Protein AF-A0A3S4HRY3-F1 (afdb_monomer_lite)

Sequence (152 aa):
MGAGADRLVGGVLKTRLPGPDIALNQLAARDKQVEMAFYLPIAQLLTAERLDALIRQYDPLSADTPPLDFRQVRGMLKGFIDLVFRHEGRYYLLDYKSNWLGEDREAYTRRRWSRRCVPTATIYSISCIAWRCTAICATGWPIMTMTATSAA

Radius of gyration: 17.9 Å; chains: 1; bounding box: 44×39×49 Å

Structure (mmCIF, N/CA/C/O backbone):
data_AF-A0A3S4HRY3-F1
#
_entry.id   AF-A0A3S4HRY3-F1
#
loop_
_atom_site.group_PDB
_atom_site.id
_atom_site.type_symbol
_atom_site.label_atom_id
_atom_site.label_alt_id
_atom_site.label_comp_id
_atom_site.label_asym_id
_atom_site.label_entity_id
_atom_site.label_seq_id
_atom_site.pdbx_PDB_ins_code
_atom_site.Cartn_x
_atom_site.Cartn_y
_atom_site.Cartn_z
_atom_site.occupancy
_atom_site.B_iso_or_equiv
_atom_site.auth_seq_id
_atom_site.auth_comp_id
_atom_site.auth_asym_id
_atom_site.auth_atom_id
_atom_site.pdbx_PDB_model_num
ATOM 1 N N . MET A 1 1 ? 8.259 9.144 -29.572 1.00 44.00 1 MET A N 1
ATOM 2 C CA . MET A 1 1 ? 8.769 9.182 -28.180 1.00 44.00 1 MET A CA 1
ATOM 3 C C . MET A 1 1 ? 8.135 8.139 -27.230 1.00 44.00 1 MET A C 1
ATOM 5 O O . MET A 1 1 ? 8.535 8.111 -26.079 1.00 44.00 1 MET A O 1
ATOM 9 N N . GLY A 1 2 ? 7.234 7.234 -27.662 1.00 51.53 2 GLY A N 1
ATOM 10 C CA . GLY A 1 2 ? 6.506 6.315 -26.749 1.00 51.53 2 GLY A CA 1
ATOM 11 C C . GLY A 1 2 ? 7.129 4.935 -26.451 1.00 51.53 2 GLY A C 1
ATOM 12 O O . GLY A 1 2 ? 6.796 4.321 -25.446 1.00 51.53 2 GLY A O 1
ATOM 13 N N . ALA A 1 3 ? 8.082 4.448 -27.256 1.00 57.59 3 ALA A N 1
ATOM 14 C CA . ALA A 1 3 ? 8.536 3.048 -27.185 1.00 57.59 3 ALA A CA 1
ATOM 15 C C . ALA A 1 3 ? 9.266 2.651 -25.880 1.00 57.59 3 ALA A C 1
ATOM 17 O O . ALA A 1 3 ? 9.327 1.472 -25.534 1.00 57.59 3 ALA A O 1
ATOM 18 N N . GLY A 1 4 ? 9.841 3.620 -25.157 1.00 61.53 4 GLY A N 1
ATOM 19 C CA . GLY A 1 4 ? 10.560 3.367 -23.904 1.00 61.53 4 GLY A CA 1
ATOM 20 C C . GLY A 1 4 ? 9.629 3.130 -22.713 1.00 61.53 4 GLY A C 1
ATOM 21 O O . GLY A 1 4 ? 9.832 2.181 -21.957 1.00 61.53 4 GLY A O 1
ATOM 22 N N . ALA A 1 5 ? 8.586 3.953 -22.571 1.00 61.16 5 ALA A N 1
ATOM 23 C CA . ALA A 1 5 ? 7.628 3.854 -21.471 1.00 61.16 5 ALA A CA 1
ATOM 24 C C . ALA A 1 5 ? 6.767 2.588 -21.587 1.00 61.16 5 ALA A C 1
ATOM 26 O O . ALA A 1 5 ? 6.635 1.848 -20.613 1.00 61.16 5 ALA A O 1
ATOM 27 N N . ASP A 1 6 ? 6.293 2.268 -22.794 1.00 69.69 6 ASP A N 1
ATOM 28 C CA . ASP A 1 6 ? 5.491 1.063 -23.045 1.00 69.69 6 ASP A CA 1
ATOM 29 C C . ASP A 1 6 ? 6.271 -0.220 -22.732 1.00 69.69 6 ASP A C 1
ATOM 31 O O . ASP A 1 6 ? 5.728 -1.189 -22.193 1.00 69.69 6 ASP A O 1
ATOM 35 N N . ARG A 1 7 ? 7.583 -0.217 -22.998 1.00 74.31 7 ARG A N 1
ATOM 36 C CA . ARG A 1 7 ? 8.472 -1.334 -22.662 1.00 74.31 7 ARG A CA 1
ATOM 37 C C . ARG A 1 7 ? 8.670 -1.482 -21.152 1.00 74.31 7 ARG A C 1
ATOM 39 O O . ARG A 1 7 ? 8.718 -2.613 -20.666 1.00 74.31 7 ARG A O 1
ATOM 46 N N . LEU A 1 8 ? 8.773 -0.377 -20.412 1.00 78.38 8 LEU A N 1
ATOM 47 C CA . LEU A 1 8 ? 8.897 -0.399 -18.951 1.00 78.38 8 LEU A CA 1
ATOM 48 C C . LEU A 1 8 ? 7.606 -0.888 -18.291 1.00 78.38 8 LEU A C 1
ATOM 50 O O . LEU A 1 8 ? 7.647 -1.822 -17.490 1.00 78.38 8 LEU A O 1
ATOM 54 N N . VAL A 1 9 ? 6.461 -0.329 -18.687 1.00 81.38 9 VAL A N 1
ATOM 55 C CA . VAL A 1 9 ? 5.144 -0.743 -18.182 1.00 81.38 9 VAL A CA 1
ATOM 56 C C . VAL A 1 9 ? 4.885 -2.212 -18.517 1.00 81.38 9 VAL A C 1
ATOM 58 O O . VAL A 1 9 ? 4.513 -2.994 -17.642 1.00 81.38 9 VAL A O 1
ATOM 61 N N . GLY A 1 10 ? 5.171 -2.629 -19.752 1.00 84.25 10 GLY A N 1
ATOM 62 C CA . GLY A 1 10 ? 5.056 -4.027 -20.160 1.00 84.25 10 GLY A CA 1
ATOM 63 C C . GLY A 1 10 ? 5.954 -4.971 -19.355 1.00 84.25 10 GLY A C 1
ATOM 64 O O . GLY A 1 10 ? 5.550 -6.099 -19.074 1.00 84.25 10 GLY A O 1
ATOM 65 N N . GLY A 1 11 ? 7.146 -4.520 -18.957 1.00 86.69 11 GLY A N 1
ATOM 66 C CA . GLY A 1 11 ? 8.044 -5.270 -18.077 1.00 86.69 11 GLY A CA 1
ATOM 67 C C . GLY A 1 11 ? 7.474 -5.442 -16.669 1.00 86.69 11 GLY A C 1
ATOM 68 O O . GLY A 1 11 ? 7.431 -6.562 -16.157 1.00 86.69 11 GLY A O 1
ATOM 69 N N . VAL A 1 12 ? 6.965 -4.363 -16.068 1.00 86.31 12 VAL A N 1
ATOM 70 C CA . VAL A 1 12 ? 6.344 -4.400 -14.731 1.00 86.31 12 VAL A CA 1
ATOM 71 C C . VAL A 1 12 ? 5.136 -5.335 -14.722 1.00 86.31 12 VAL A C 1
ATOM 73 O O . VAL A 1 12 ? 5.046 -6.213 -13.868 1.00 86.31 12 VAL A O 1
ATOM 76 N N . LEU A 1 13 ? 4.252 -5.223 -15.716 1.00 90.56 13 LEU A N 1
ATOM 77 C CA . LEU A 1 13 ? 3.033 -6.033 -15.790 1.00 90.56 13 LEU A CA 1
ATOM 78 C C . LEU A 1 13 ? 3.293 -7.538 -15.949 1.00 90.56 13 LEU A C 1
ATOM 80 O O . LEU A 1 13 ? 2.426 -8.335 -15.597 1.00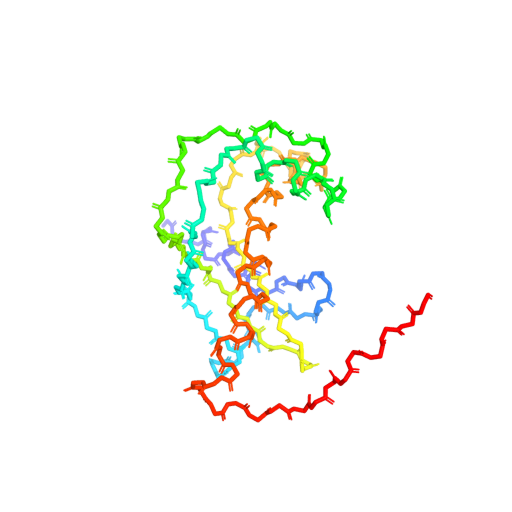 90.56 13 LEU A O 1
ATOM 84 N N . LYS A 1 14 ? 4.460 -7.920 -16.482 1.00 92.31 14 LYS A N 1
ATOM 85 C CA . LYS A 1 14 ? 4.886 -9.316 -16.689 1.00 92.31 14 LYS A CA 1
ATOM 86 C C . LYS A 1 14 ? 5.769 -9.859 -15.564 1.00 92.31 14 LYS A C 1
ATOM 88 O O . LYS A 1 14 ? 6.046 -11.057 -15.543 1.00 92.31 14 LYS A O 1
ATOM 93 N N . THR A 1 15 ? 6.245 -9.004 -14.661 1.00 91.69 15 THR A N 1
ATOM 94 C CA . THR A 1 15 ? 7.101 -9.428 -13.551 1.00 91.69 15 THR A CA 1
ATOM 95 C C . THR A 1 15 ? 6.268 -10.198 -12.533 1.00 91.69 15 THR A C 1
ATOM 97 O O . THR A 1 15 ? 5.206 -9.732 -12.121 1.00 91.69 15 THR A O 1
ATOM 100 N N . ARG A 1 16 ? 6.742 -11.381 -12.124 1.00 92.31 16 ARG A N 1
ATOM 101 C CA . ARG A 1 16 ? 6.087 -12.156 -11.067 1.00 92.31 16 ARG A CA 1
ATOM 102 C C . ARG A 1 16 ? 6.292 -11.487 -9.717 1.00 92.31 16 ARG A C 1
ATOM 104 O O . ARG A 1 16 ? 7.415 -11.142 -9.348 1.00 92.31 16 ARG A O 1
ATOM 111 N N . LEU A 1 17 ? 5.199 -11.317 -8.985 1.00 89.38 17 LEU A N 1
ATOM 112 C CA . LEU A 1 17 ? 5.229 -10.760 -7.643 1.00 89.38 17 LEU A CA 1
ATOM 113 C C . LEU A 1 17 ? 5.762 -11.806 -6.646 1.00 89.38 17 LEU A C 1
ATOM 115 O O . LEU A 1 17 ? 5.269 -12.937 -6.629 1.00 89.38 17 LEU A O 1
ATOM 119 N N . PRO A 1 18 ? 6.726 -11.448 -5.779 1.00 84.06 18 PRO A N 1
ATOM 120 C CA . PRO A 1 18 ? 7.241 -12.360 -4.764 1.00 84.06 18 PRO A CA 1
ATOM 121 C C . PRO A 1 18 ? 6.161 -12.661 -3.718 1.00 84.06 18 PRO A C 1
ATOM 123 O O . PRO A 1 18 ? 5.584 -11.742 -3.139 1.00 84.06 18 PRO A O 1
ATOM 126 N N . GLY A 1 19 ? 5.895 -13.943 -3.463 1.00 86.12 19 GLY A N 1
ATOM 127 C CA . GLY A 1 19 ? 4.820 -14.393 -2.574 1.00 86.12 19 GLY A CA 1
ATOM 128 C C . GLY A 1 19 ? 3.685 -15.069 -3.346 1.00 86.12 19 GLY A C 1
ATOM 129 O O . GLY A 1 19 ? 3.629 -16.293 -3.321 1.00 86.12 19 GLY A O 1
ATOM 130 N N . PRO A 1 20 ? 2.794 -14.321 -4.026 1.00 86.31 20 PRO A N 1
ATOM 131 C CA . PRO A 1 20 ? 1.710 -14.913 -4.810 1.00 86.31 20 PRO A CA 1
ATOM 132 C C . PRO A 1 20 ? 2.171 -15.566 -6.119 1.00 86.31 20 PRO A C 1
ATOM 134 O O . PRO A 1 20 ? 1.369 -16.232 -6.748 1.00 86.31 20 PRO A O 1
ATOM 137 N N . ASP A 1 21 ? 3.411 -15.334 -6.564 1.00 91.94 21 ASP A N 1
ATOM 138 C CA . ASP A 1 21 ? 3.986 -15.911 -7.790 1.00 91.94 21 ASP A CA 1
ATOM 139 C C . ASP A 1 21 ? 3.134 -15.705 -9.065 1.00 91.94 21 ASP A C 1
ATOM 141 O O . ASP A 1 21 ? 3.153 -16.496 -10.004 1.00 91.94 21 ASP A O 1
ATOM 145 N N . ILE A 1 22 ? 2.410 -14.584 -9.129 1.00 93.75 22 ILE A N 1
ATOM 146 C CA . ILE A 1 22 ? 1.571 -14.172 -10.262 1.00 93.75 22 ILE A CA 1
ATOM 147 C C . ILE A 1 22 ? 2.040 -12.827 -10.824 1.00 93.75 22 ILE A C 1
ATOM 149 O O . ILE A 1 22 ? 2.572 -11.985 -10.094 1.00 93.75 22 ILE A O 1
ATOM 153 N N . ALA A 1 23 ? 1.845 -12.615 -12.125 1.00 94.62 23 ALA A N 1
ATOM 154 C CA . ALA A 1 23 ? 2.066 -11.332 -12.786 1.00 94.62 23 ALA A CA 1
ATOM 155 C C . ALA A 1 23 ? 0.758 -10.528 -12.922 1.00 94.62 23 ALA A C 1
ATOM 157 O O . ALA A 1 23 ? -0.331 -11.084 -13.069 1.00 94.62 23 ALA A O 1
ATOM 158 N N . LEU A 1 24 ? 0.850 -9.196 -12.920 1.00 92.44 24 LEU A N 1
ATOM 159 C CA . LEU A 1 24 ? -0.331 -8.317 -12.940 1.00 92.44 24 LEU A CA 1
ATOM 160 C C . LEU A 1 24 ? -1.186 -8.474 -14.201 1.00 92.44 24 LEU A C 1
ATOM 162 O O . LEU A 1 24 ? -2.408 -8.320 -14.148 1.00 92.44 24 LEU A O 1
ATOM 166 N N . ASN A 1 25 ? -0.563 -8.808 -15.331 1.00 93.50 25 ASN A N 1
ATOM 167 C CA . ASN A 1 25 ? -1.269 -9.075 -16.583 1.00 93.50 25 ASN A CA 1
ATOM 168 C C . ASN A 1 25 ? -2.072 -10.390 -16.583 1.00 93.50 25 ASN A C 1
ATOM 170 O O . ASN A 1 25 ? -2.848 -10.612 -17.509 1.00 93.50 25 ASN A O 1
ATOM 174 N N . GLN A 1 26 ? -1.907 -11.245 -15.570 1.00 94.56 26 GLN A N 1
ATOM 175 C CA . GLN A 1 26 ? -2.664 -12.490 -15.404 1.00 94.56 26 GLN A CA 1
ATOM 176 C C . GLN A 1 26 ? -3.907 -12.303 -14.517 1.00 94.56 26 GLN A C 1
ATOM 178 O O . GLN A 1 26 ? -4.734 -13.208 -14.418 1.00 94.56 26 GLN A O 1
ATOM 183 N N . LEU A 1 27 ? -4.067 -11.135 -13.882 1.00 93.38 27 LEU A N 1
ATOM 184 C CA . LEU A 1 27 ? -5.196 -10.849 -12.998 1.00 93.38 27 LEU A CA 1
ATOM 185 C C . LEU A 1 27 ? -6.466 -10.529 -13.797 1.00 93.38 27 LEU A C 1
ATOM 187 O O . LEU A 1 27 ? -6.570 -9.478 -14.448 1.00 93.38 27 LEU A O 1
ATOM 191 N N . ALA A 1 28 ? -7.461 -11.411 -13.683 1.00 92.62 28 ALA A N 1
ATOM 192 C CA . ALA A 1 28 ? -8.797 -11.190 -14.222 1.00 92.62 28 ALA A CA 1
ATOM 193 C C . ALA A 1 28 ? -9.479 -9.993 -13.538 1.00 92.62 28 ALA A C 1
ATOM 195 O O . ALA A 1 28 ? -9.284 -9.747 -12.350 1.00 92.62 28 ALA A O 1
ATOM 196 N N . ALA A 1 29 ? -10.324 -9.266 -14.276 1.00 90.31 29 ALA A N 1
ATOM 197 C CA . ALA A 1 29 ? -11.017 -8.082 -13.754 1.00 90.31 29 ALA A CA 1
ATOM 198 C C . ALA A 1 29 ? -11.873 -8.380 -12.510 1.00 90.31 29 ALA A C 1
ATOM 200 O O . ALA A 1 29 ? -11.907 -7.578 -11.592 1.00 90.31 29 ALA A O 1
ATOM 201 N N . ARG A 1 30 ? -12.502 -9.560 -12.444 1.00 91.31 30 ARG A N 1
ATOM 202 C CA . ARG A 1 30 ? -13.300 -10.002 -11.284 1.00 91.31 30 ARG A CA 1
ATOM 203 C C . ARG A 1 30 ? -12.474 -10.289 -10.027 1.00 91.31 30 ARG A C 1
ATOM 205 O O . ARG A 1 30 ? -13.025 -10.364 -8.938 1.00 91.31 30 ARG A O 1
ATOM 212 N N . ASP A 1 31 ? -11.175 -10.521 -10.195 1.00 91.38 31 ASP A N 1
ATOM 213 C CA . ASP A 1 31 ? -10.261 -10.914 -9.126 1.00 91.38 31 ASP A CA 1
ATOM 214 C C . ASP A 1 31 ? -9.388 -9.732 -8.680 1.00 91.38 31 ASP A C 1
ATOM 216 O O . ASP A 1 31 ? -8.435 -9.923 -7.928 1.00 91.38 31 ASP A O 1
ATOM 220 N N . LYS A 1 32 ? -9.703 -8.505 -9.121 1.00 90.69 32 LYS A N 1
ATOM 221 C CA . LYS A 1 32 ? -8.994 -7.293 -8.713 1.00 90.69 32 LYS A CA 1
ATOM 222 C C . LYS A 1 32 ? -9.920 -6.092 -8.544 1.00 90.69 32 LYS A C 1
ATOM 224 O O . LYS A 1 32 ? -10.872 -5.925 -9.293 1.00 90.69 32 LYS A O 1
ATOM 229 N N . GLN A 1 33 ? -9.572 -5.226 -7.604 1.00 89.44 33 GLN A N 1
ATOM 230 C CA . GLN A 1 33 ? -10.179 -3.925 -7.375 1.00 89.44 33 GLN A CA 1
ATOM 231 C C . GLN A 1 33 ? -9.081 -2.865 -7.422 1.00 89.44 33 GLN A C 1
ATOM 233 O O . GLN A 1 33 ? -8.131 -2.913 -6.642 1.00 89.44 33 GLN A O 1
ATOM 238 N N . VAL A 1 34 ? -9.212 -1.927 -8.356 1.00 91.56 34 VAL A N 1
ATOM 239 C CA . VAL A 1 34 ? -8.294 -0.794 -8.523 1.00 91.56 34 VAL A CA 1
ATOM 240 C C . VAL A 1 34 ? -8.798 0.382 -7.685 1.00 91.56 34 VAL A C 1
ATOM 242 O O . VAL A 1 34 ? -10.010 0.576 -7.591 1.00 91.56 34 VAL A O 1
ATOM 245 N N . GLU A 1 35 ? -7.875 1.133 -7.080 1.00 88.88 35 GLU A N 1
ATOM 246 C CA . GLU A 1 35 ? -8.138 2.359 -6.309 1.00 88.88 35 GLU A CA 1
ATOM 247 C C . GLU A 1 35 ? -9.252 2.193 -5.263 1.00 88.88 35 GLU A C 1
ATOM 249 O O . GLU A 1 35 ? -10.251 2.917 -5.216 1.00 88.88 35 GLU A O 1
ATOM 254 N N . MET A 1 36 ? -9.094 1.199 -4.390 1.00 84.56 36 MET A N 1
ATOM 255 C CA . MET A 1 36 ? -10.085 0.914 -3.362 1.00 84.56 36 MET A CA 1
ATOM 256 C C . MET A 1 36 ? -10.007 1.947 -2.234 1.00 84.56 36 MET A C 1
ATOM 258 O O . MET A 1 36 ? -9.030 2.000 -1.485 1.00 84.56 36 MET A O 1
ATOM 262 N N . ALA A 1 37 ? -11.065 2.744 -2.085 1.00 83.25 37 ALA A N 1
ATOM 263 C CA . ALA A 1 37 ? -11.213 3.672 -0.972 1.00 83.25 37 ALA A CA 1
ATOM 264 C C . ALA A 1 37 ? -11.527 2.935 0.339 1.00 83.25 37 ALA A C 1
ATOM 266 O O . ALA A 1 37 ? -12.328 1.997 0.365 1.00 83.25 37 ALA A O 1
ATOM 267 N N . PHE A 1 38 ? -10.968 3.417 1.446 1.00 81.50 38 PHE A N 1
ATOM 268 C CA . PHE A 1 38 ? -11.336 2.975 2.789 1.00 81.50 38 PHE A CA 1
ATOM 269 C C . PHE A 1 38 ? -11.558 4.154 3.732 1.00 81.50 38 PHE A C 1
ATOM 271 O O . PHE A 1 38 ? -11.035 5.254 3.535 1.00 81.50 38 PHE A O 1
ATOM 278 N N . TYR A 1 39 ? -12.331 3.879 4.781 1.00 81.94 39 TYR A N 1
ATOM 279 C CA . TYR A 1 39 ? -12.685 4.815 5.837 1.00 81.94 39 TYR A CA 1
ATOM 280 C C . TYR A 1 39 ? -12.572 4.086 7.172 1.00 81.94 39 TYR A C 1
ATOM 282 O O . TYR A 1 39 ? -13.268 3.095 7.390 1.00 81.94 39 TYR A O 1
ATOM 290 N N . LEU A 1 40 ? -11.694 4.560 8.051 1.00 80.94 40 LEU A N 1
ATOM 291 C CA . LEU A 1 40 ? -11.556 4.033 9.404 1.00 80.94 40 LEU A CA 1
ATOM 292 C C . LEU A 1 40 ? -11.917 5.110 10.425 1.00 80.94 40 LEU A C 1
ATOM 294 O O . LEU A 1 40 ? -11.267 6.158 10.449 1.00 80.94 40 LEU A O 1
ATOM 298 N N . PRO A 1 41 ? -12.910 4.872 11.293 1.00 83.00 41 PRO A N 1
ATOM 299 C CA . PRO A 1 41 ? -13.221 5.806 12.360 1.00 83.00 41 PRO A CA 1
ATOM 300 C C . PRO A 1 41 ? -12.109 5.795 13.412 1.00 83.00 41 PRO A C 1
ATOM 302 O O . PRO A 1 41 ? -11.783 4.765 13.998 1.00 83.00 41 PRO A O 1
ATOM 305 N N . ILE A 1 42 ? -11.557 6.972 13.686 1.00 84.56 42 ILE A N 1
ATOM 306 C CA . ILE A 1 42 ? -10.632 7.230 14.781 1.00 84.56 42 ILE A CA 1
ATOM 307 C C . ILE A 1 42 ? -11.425 7.892 15.916 1.00 84.56 42 ILE A C 1
ATOM 309 O O . ILE A 1 42 ? -11.603 9.114 15.959 1.00 84.56 42 ILE A O 1
ATOM 313 N N . ALA A 1 43 ? -11.932 7.054 16.823 1.00 81.00 43 ALA A N 1
ATOM 314 C CA . ALA A 1 43 ? -12.780 7.481 17.937 1.00 81.00 43 ALA A CA 1
ATOM 315 C C . ALA A 1 43 ? -12.019 8.326 18.975 1.00 81.00 43 ALA A C 1
ATOM 317 O O . ALA A 1 43 ? -12.535 9.329 19.474 1.00 81.00 43 ALA A O 1
ATOM 318 N N . GLN A 1 44 ? -10.786 7.923 19.286 1.00 82.75 4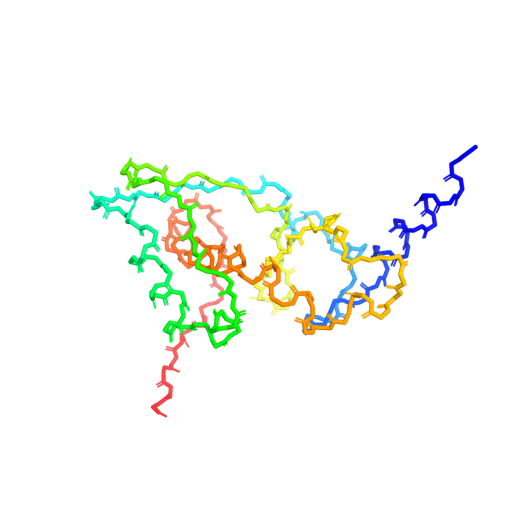4 GLN A N 1
ATOM 319 C CA . GLN A 1 44 ? -9.895 8.625 20.208 1.00 82.75 44 GLN A CA 1
ATOM 320 C C . GLN A 1 44 ? -8.900 9.501 19.448 1.00 82.75 44 GLN A C 1
ATOM 322 O O . GLN A 1 44 ? -8.665 9.305 18.265 1.00 82.75 44 GLN A O 1
ATOM 327 N N . LEU A 1 45 ? -8.301 10.475 20.125 1.00 83.88 45 LEU A N 1
ATOM 328 C CA . LEU A 1 45 ? -7.261 11.303 19.524 1.00 83.88 45 LEU A CA 1
ATOM 329 C C . LEU A 1 45 ? -6.037 10.438 19.181 1.00 83.88 45 LEU A C 1
ATOM 331 O O . LEU A 1 45 ? -5.389 9.888 20.079 1.00 83.88 45 LEU A O 1
ATOM 335 N N . LEU A 1 46 ? -5.741 10.308 17.888 1.00 85.00 46 LEU A N 1
ATOM 336 C CA . LEU A 1 46 ? -4.577 9.590 17.384 1.00 85.00 46 LEU A CA 1
ATOM 337 C C . LEU A 1 46 ? -3.420 10.570 17.234 1.00 85.00 46 LEU A C 1
ATOM 339 O O . LEU A 1 46 ? -3.503 11.533 16.472 1.00 85.00 46 LEU A O 1
ATOM 343 N N . THR A 1 47 ? -2.344 10.318 17.970 1.00 87.94 47 THR A N 1
ATOM 344 C CA . THR A 1 47 ? -1.099 11.080 17.861 1.00 87.94 47 THR A CA 1
ATOM 345 C C . THR A 1 47 ? -0.075 10.281 17.065 1.00 87.94 47 THR A C 1
ATOM 347 O O . THR A 1 47 ? -0.168 9.049 16.987 1.00 87.94 47 THR A O 1
ATOM 350 N N . ALA A 1 48 ? 0.893 10.977 16.472 1.00 86.50 48 ALA A N 1
ATOM 351 C CA . ALA A 1 48 ? 1.937 10.340 15.686 1.00 86.50 48 ALA A CA 1
ATOM 352 C C . ALA A 1 48 ? 2.764 9.365 16.523 1.00 86.50 48 ALA A C 1
ATOM 354 O O . ALA A 1 48 ? 3.006 8.247 16.084 1.00 86.50 48 ALA A O 1
ATOM 355 N N . GLU A 1 49 ? 3.065 9.722 17.770 1.00 87.94 49 GLU A N 1
ATOM 356 C CA . GLU A 1 49 ? 3.850 8.902 18.693 1.00 87.94 49 GLU A CA 1
ATOM 357 C C . GLU A 1 49 ? 3.129 7.600 19.052 1.00 87.94 49 GLU A C 1
ATOM 359 O O . GLU A 1 49 ? 3.743 6.537 19.098 1.00 87.94 49 GLU A O 1
ATOM 364 N N . ARG A 1 50 ? 1.809 7.659 19.279 1.00 86.56 50 ARG A N 1
ATOM 365 C CA . ARG A 1 50 ? 1.010 6.466 19.600 1.00 86.56 50 ARG A CA 1
ATOM 366 C C . ARG A 1 50 ? 0.928 5.509 18.419 1.00 86.56 50 ARG A C 1
ATOM 368 O O . ARG A 1 50 ? 1.046 4.301 18.608 1.00 86.56 50 ARG A O 1
ATOM 375 N N . LEU A 1 51 ? 0.708 6.042 17.216 1.00 84.75 51 LEU A N 1
ATOM 376 C CA . LEU A 1 51 ? 0.655 5.221 16.011 1.00 84.75 51 LEU A CA 1
ATOM 377 C C . LEU A 1 51 ? 2.029 4.623 15.690 1.00 84.75 51 LEU A C 1
ATOM 379 O O . LEU A 1 51 ? 2.116 3.434 15.399 1.00 84.75 51 LEU A O 1
ATOM 383 N N . ASP A 1 52 ? 3.088 5.425 15.786 1.00 85.81 52 ASP A N 1
ATOM 384 C CA . ASP A 1 52 ? 4.470 5.005 15.551 1.00 85.81 52 ASP A CA 1
ATOM 385 C C . ASP A 1 52 ? 4.890 3.896 16.529 1.00 85.81 52 ASP A C 1
ATOM 387 O O . ASP A 1 52 ? 5.412 2.867 16.102 1.00 85.81 52 ASP A O 1
ATOM 391 N N . ALA A 1 53 ? 4.556 4.031 17.819 1.00 86.62 53 ALA A N 1
ATOM 392 C CA . ALA A 1 53 ? 4.808 2.997 18.822 1.00 86.62 53 ALA A CA 1
ATOM 393 C C . ALA A 1 53 ? 4.099 1.671 18.494 1.00 86.62 53 ALA A C 1
ATOM 395 O O . ALA A 1 53 ? 4.717 0.609 18.572 1.00 86.62 53 ALA A O 1
ATOM 396 N N . LEU A 1 54 ? 2.825 1.724 18.088 1.00 84.12 54 LEU A N 1
ATOM 397 C CA . LEU A 1 54 ? 2.070 0.530 17.691 1.00 84.12 54 LEU A CA 1
ATOM 398 C C . LEU A 1 54 ? 2.655 -0.119 16.434 1.00 84.12 54 LEU A C 1
ATOM 400 O O . LEU A 1 54 ? 2.829 -1.334 16.391 1.00 84.12 54 LEU A O 1
ATOM 404 N N . ILE A 1 55 ? 2.986 0.679 15.419 1.00 83.88 55 ILE A N 1
ATOM 405 C CA . ILE A 1 55 ? 3.584 0.178 14.179 1.00 83.88 55 ILE A CA 1
ATOM 406 C C . ILE A 1 55 ? 4.913 -0.521 14.483 1.00 83.88 55 ILE A C 1
ATOM 408 O O . ILE A 1 55 ? 5.090 -1.670 14.090 1.00 83.88 55 ILE A O 1
ATOM 412 N N . ARG A 1 56 ? 5.807 0.105 15.257 1.00 85.44 56 ARG A N 1
ATOM 413 C CA . ARG A 1 56 ? 7.091 -0.503 15.650 1.00 85.44 56 ARG A CA 1
ATOM 414 C C . ARG A 1 56 ? 6.930 -1.773 16.484 1.00 85.44 56 ARG A C 1
ATOM 416 O O . ARG A 1 56 ? 7.778 -2.655 16.401 1.00 85.44 56 ARG A O 1
ATOM 423 N N . GLN A 1 57 ? 5.869 -1.872 17.288 1.00 85.31 57 GLN A N 1
ATOM 424 C CA . GLN A 1 57 ? 5.598 -3.056 18.104 1.00 85.31 57 GLN A CA 1
ATOM 425 C C . GLN A 1 57 ? 5.216 -4.275 17.253 1.00 85.31 57 GLN A C 1
ATOM 427 O O . GLN A 1 57 ? 5.655 -5.384 17.552 1.00 85.31 57 GLN A O 1
ATOM 432 N N . TYR A 1 58 ? 4.388 -4.081 16.223 1.00 79.75 58 TYR A N 1
ATOM 433 C CA . TYR A 1 58 ? 3.825 -5.182 15.429 1.00 79.75 58 TYR A CA 1
ATOM 434 C C . TYR A 1 58 ? 4.510 -5.395 14.075 1.00 79.75 58 TYR A C 1
ATOM 436 O O . TYR A 1 58 ? 4.279 -6.419 13.433 1.00 79.75 58 TYR A O 1
ATOM 444 N N . ASP A 1 59 ? 5.361 -4.466 13.643 1.00 79.38 59 ASP A N 1
ATOM 445 C CA . ASP A 1 59 ? 6.102 -4.549 12.391 1.00 79.38 59 ASP A CA 1
ATOM 446 C C . ASP A 1 59 ? 7.612 -4.339 12.615 1.00 79.38 59 ASP A C 1
ATOM 448 O O . ASP A 1 59 ? 8.089 -3.201 12.695 1.00 79.38 59 ASP A O 1
ATOM 452 N N . PRO A 1 60 ? 8.400 -5.429 12.659 1.00 78.88 60 PRO A N 1
ATOM 453 C CA . PRO A 1 60 ? 9.849 -5.362 12.841 1.00 78.88 60 PRO A CA 1
ATOM 454 C C . PRO A 1 60 ? 10.574 -4.534 11.774 1.00 78.88 60 PRO A C 1
ATOM 456 O O . PRO A 1 60 ? 11.653 -4.002 12.037 1.00 78.88 60 PRO A O 1
ATOM 459 N N . LEU A 1 61 ? 10.007 -4.398 10.568 1.00 77.19 61 LEU A N 1
ATOM 460 C CA . LEU A 1 61 ? 10.616 -3.600 9.499 1.00 77.19 61 LEU A CA 1
ATOM 461 C C . LEU A 1 61 ? 10.510 -2.093 9.761 1.00 77.19 61 LEU A C 1
ATOM 463 O O . LEU A 1 61 ? 11.297 -1.323 9.205 1.00 77.19 61 LEU A O 1
ATOM 467 N N . SER A 1 62 ? 9.575 -1.688 10.620 1.00 78.50 62 SER A N 1
ATOM 468 C CA . SER A 1 62 ? 9.367 -0.300 11.029 1.00 78.50 62 SER A CA 1
ATOM 469 C C . SER A 1 62 ? 10.313 0.150 12.150 1.00 78.50 62 SER A C 1
ATOM 471 O O . SER A 1 62 ? 10.384 1.337 12.455 1.00 78.50 62 SER A O 1
ATOM 473 N N . ALA A 1 63 ? 11.092 -0.752 12.759 1.00 77.50 63 ALA A N 1
ATOM 474 C CA . ALA A 1 63 ? 12.054 -0.380 13.806 1.00 77.50 63 ALA A CA 1
ATOM 475 C C . ALA A 1 63 ? 13.100 0.644 13.313 1.00 77.50 63 ALA A C 1
ATOM 477 O O . ALA A 1 63 ? 13.523 1.529 14.057 1.00 77.50 63 ALA A O 1
ATOM 478 N N . ASP A 1 64 ? 13.460 0.539 12.032 1.00 78.75 64 ASP A N 1
ATOM 479 C CA . ASP A 1 64 ? 14.512 1.302 11.358 1.00 78.75 64 ASP A CA 1
ATOM 480 C C . ASP A 1 64 ? 13.992 2.529 10.580 1.00 78.75 64 ASP A C 1
ATOM 482 O O . ASP A 1 64 ? 14.753 3.151 9.825 1.00 78.75 64 ASP A O 1
ATOM 486 N N . THR A 1 65 ? 12.702 2.866 10.694 1.00 79.62 65 THR A N 1
ATOM 487 C CA . THR A 1 65 ? 12.099 3.989 9.960 1.00 79.62 65 THR A CA 1
ATOM 488 C C . THR A 1 65 ? 12.147 5.289 10.773 1.00 79.62 65 THR A C 1
ATOM 490 O O . THR A 1 65 ? 12.087 5.254 12.010 1.00 79.62 65 THR A O 1
ATOM 493 N N . PRO A 1 66 ? 12.235 6.461 10.109 1.00 81.38 66 PRO A N 1
ATOM 494 C CA . PRO A 1 66 ? 12.025 7.744 10.775 1.00 81.38 66 PRO A CA 1
ATOM 495 C C . PRO A 1 66 ? 10.681 7.760 11.520 1.00 81.38 66 PRO A C 1
ATOM 497 O O . PRO A 1 66 ? 9.743 7.102 11.060 1.00 81.38 66 PRO A O 1
ATOM 500 N N . PRO A 1 67 ? 10.579 8.477 12.652 1.00 82.00 67 PRO A N 1
ATOM 501 C CA . PRO A 1 67 ? 9.318 8.594 13.369 1.00 82.00 67 PRO A CA 1
ATOM 502 C C . PRO A 1 67 ? 8.257 9.241 12.479 1.00 82.00 67 PRO A C 1
ATOM 504 O O . PRO A 1 67 ? 8.563 10.110 11.656 1.00 82.00 67 PRO A O 1
ATOM 507 N N . LEU A 1 68 ? 7.008 8.817 12.653 1.00 82.12 68 LEU A N 1
ATOM 508 C CA . LEU A 1 68 ? 5.881 9.496 12.025 1.00 82.12 68 LEU A CA 1
ATOM 509 C C . LEU A 1 68 ? 5.778 10.939 12.531 1.00 82.12 68 LEU A C 1
ATOM 511 O O . LEU A 1 68 ? 5.895 11.195 13.726 1.00 82.12 68 LEU A O 1
ATOM 515 N N . ASP A 1 69 ? 5.501 11.862 11.614 1.00 81.44 69 ASP A N 1
ATOM 516 C CA . ASP A 1 69 ? 5.277 13.271 11.926 1.00 81.44 69 ASP A CA 1
ATOM 517 C C . ASP A 1 69 ? 3.976 13.734 11.264 1.00 81.44 69 ASP A C 1
ATOM 519 O O . ASP A 1 69 ? 3.899 13.950 10.052 1.00 81.44 69 ASP A O 1
ATOM 523 N N . PHE A 1 70 ? 2.910 13.802 12.062 1.00 81.31 70 PHE A N 1
ATOM 524 C CA . PHE A 1 70 ? 1.624 14.341 11.642 1.00 81.31 70 PHE A CA 1
ATOM 525 C C . PHE A 1 70 ? 0.889 14.989 12.818 1.00 81.31 70 PHE A C 1
ATOM 527 O O . PHE A 1 70 ? 1.024 14.592 13.977 1.00 81.31 70 PHE A O 1
ATOM 534 N N . ARG A 1 71 ? 0.059 15.992 12.512 1.00 81.25 71 ARG A N 1
ATOM 535 C CA . ARG A 1 71 ? -0.789 16.651 13.515 1.00 81.25 71 ARG A CA 1
ATOM 536 C C . ARG A 1 71 ? -1.862 15.695 14.010 1.00 81.25 71 ARG A C 1
ATOM 538 O O . ARG A 1 71 ? -2.461 14.994 13.207 1.00 81.25 71 ARG A O 1
ATOM 545 N N . GLN A 1 72 ? -2.142 15.735 15.309 1.00 82.38 72 GLN A N 1
ATOM 546 C CA . GLN A 1 72 ? -3.131 14.876 15.963 1.00 82.38 72 GLN A CA 1
ATOM 547 C C . GLN A 1 72 ? -4.440 14.785 15.165 1.00 82.38 72 GLN A C 1
ATOM 549 O O . GLN A 1 72 ? -5.020 15.804 14.780 1.00 82.38 72 GLN A O 1
ATOM 554 N N . VAL A 1 73 ? -4.906 13.558 14.934 1.00 80.81 73 VAL A N 1
ATOM 555 C CA . VAL A 1 73 ? -6.077 13.274 14.100 1.00 80.81 73 VAL A CA 1
ATOM 556 C C . VAL A 1 73 ? -7.202 12.714 14.963 1.00 80.81 73 VAL A C 1
ATOM 558 O O . VAL A 1 73 ? -7.000 11.813 15.777 1.00 80.81 73 VAL A O 1
ATOM 561 N N . ARG A 1 74 ? -8.414 13.229 14.758 1.00 81.12 74 ARG A N 1
ATOM 562 C CA . ARG A 1 74 ? -9.669 12.673 15.277 1.00 81.12 74 ARG A CA 1
ATOM 563 C C . ARG A 1 74 ? -10.700 12.701 14.152 1.00 81.12 74 ARG A C 1
ATOM 565 O O . ARG A 1 74 ? -10.713 13.648 13.371 1.00 81.12 74 ARG A O 1
ATOM 572 N N . GLY A 1 75 ? -11.565 11.692 14.072 1.00 85.25 75 GLY A N 1
ATOM 573 C CA . GLY A 1 75 ? -12.604 11.624 13.040 1.00 85.25 75 GLY A CA 1
ATOM 574 C C . GLY A 1 75 ? -12.452 10.391 12.164 1.00 85.25 75 GLY A C 1
ATOM 575 O O . GLY A 1 75 ? -12.604 9.285 12.660 1.00 85.25 75 GLY A O 1
ATOM 576 N N . MET A 1 76 ? -12.184 10.566 10.871 1.00 82.31 76 MET A N 1
ATOM 577 C CA . MET A 1 76 ? -12.076 9.464 9.909 1.00 82.31 76 MET A CA 1
ATOM 578 C C . MET A 1 76 ? -10.713 9.480 9.222 1.00 82.31 76 MET A C 1
ATOM 580 O O . MET A 1 76 ? -10.330 10.486 8.627 1.00 82.31 76 MET A O 1
ATOM 584 N N . LEU A 1 77 ? -10.012 8.349 9.249 1.00 82.44 77 LEU A N 1
ATOM 585 C CA . LEU A 1 77 ? -8.876 8.100 8.375 1.00 82.44 77 LEU A CA 1
ATOM 586 C C . LEU A 1 77 ? -9.404 7.617 7.029 1.00 82.44 77 LEU A C 1
ATOM 588 O O . LEU A 1 77 ? -9.977 6.532 6.927 1.00 82.44 77 LEU A O 1
ATOM 592 N N . LYS A 1 78 ? -9.211 8.440 6.005 1.00 82.62 78 LYS A N 1
ATOM 593 C CA . LYS A 1 78 ? -9.531 8.103 4.623 1.00 82.62 78 LYS A CA 1
ATOM 594 C C . LYS A 1 78 ? -8.241 7.824 3.869 1.00 82.62 78 LYS A C 1
ATOM 596 O O . LYS A 1 78 ? -7.280 8.579 3.993 1.00 82.62 78 LYS A O 1
ATOM 601 N N . GLY A 1 79 ? -8.253 6.791 3.044 1.00 82.62 79 GLY A N 1
ATOM 602 C CA . GLY A 1 79 ? -7.176 6.532 2.102 1.00 82.62 79 GLY A CA 1
ATOM 603 C C . GLY A 1 79 ? -7.654 5.707 0.923 1.00 82.62 79 GLY A C 1
ATOM 604 O O . GLY A 1 79 ? -8.812 5.288 0.864 1.00 82.62 79 GLY A O 1
ATOM 605 N N . PHE A 1 80 ? -6.738 5.493 -0.010 1.00 83.38 80 PHE A N 1
ATOM 606 C CA . PHE A 1 80 ? -6.936 4.647 -1.175 1.00 83.38 80 PHE A CA 1
ATOM 607 C C . PHE A 1 80 ? -5.814 3.616 -1.219 1.00 83.38 80 PHE A C 1
ATOM 609 O O . PHE A 1 80 ? -4.678 3.919 -0.840 1.00 83.38 80 PHE A O 1
ATOM 616 N N . ILE A 1 81 ? -6.165 2.404 -1.632 1.00 84.75 81 ILE A N 1
ATOM 617 C CA . ILE A 1 81 ? -5.229 1.323 -1.934 1.00 84.75 81 ILE A CA 1
ATOM 618 C C . ILE A 1 81 ? -5.221 1.166 -3.449 1.00 84.75 81 ILE A C 1
ATOM 620 O O . ILE A 1 81 ? -6.281 0.941 -4.036 1.00 84.75 81 ILE A O 1
ATOM 624 N N . ASP A 1 82 ? -4.051 1.267 -4.075 1.00 87.50 82 ASP A N 1
ATOM 625 C CA . ASP A 1 82 ? -3.943 1.274 -5.537 1.00 87.50 82 ASP A CA 1
ATOM 626 C C . ASP A 1 82 ? -4.511 0.006 -6.179 1.00 87.50 82 ASP A C 1
ATOM 628 O O . ASP A 1 82 ? -5.220 0.074 -7.186 1.00 87.50 82 ASP A O 1
ATOM 632 N N . LEU A 1 83 ? -4.216 -1.161 -5.602 1.00 89.75 83 LEU A N 1
ATOM 633 C CA . LEU A 1 83 ? -4.732 -2.431 -6.090 1.00 89.75 83 LEU A CA 1
ATOM 634 C C . LEU A 1 83 ? -4.929 -3.432 -4.951 1.00 89.75 83 LEU A C 1
ATOM 636 O O . LEU A 1 83 ? -4.003 -3.779 -4.221 1.00 89.75 83 LEU A O 1
ATOM 640 N N . VAL A 1 84 ? -6.136 -3.980 -4.873 1.00 90.56 84 VAL A N 1
ATOM 641 C CA . VAL A 1 84 ? -6.443 -5.186 -4.102 1.00 90.56 84 VAL A CA 1
ATOM 642 C C . VAL A 1 84 ? -6.726 -6.305 -5.086 1.00 90.56 84 VAL A C 1
ATOM 644 O O . VAL A 1 84 ? -7.514 -6.118 -6.008 1.00 90.56 84 VAL A O 1
ATOM 647 N N . PHE A 1 85 ? -6.117 -7.474 -4.922 1.00 90.69 85 PHE A N 1
ATOM 648 C CA . PHE A 1 85 ? -6.418 -8.613 -5.790 1.00 90.69 85 PHE A CA 1
ATOM 649 C C . PHE A 1 85 ? -6.482 -9.928 -5.029 1.00 90.69 85 PHE A C 1
ATOM 651 O O . PHE A 1 85 ? -5.918 -10.072 -3.944 1.00 90.69 85 PHE A O 1
ATOM 658 N N . ARG A 1 86 ? -7.190 -10.893 -5.612 1.00 91.12 86 ARG A N 1
ATOM 659 C CA . ARG A 1 86 ? -7.338 -12.245 -5.091 1.00 91.12 86 ARG A CA 1
ATOM 660 C C . ARG A 1 86 ? -6.550 -13.223 -5.951 1.00 91.12 86 ARG A C 1
ATOM 662 O O . ARG A 1 86 ? -6.691 -13.240 -7.170 1.00 91.12 86 ARG A O 1
ATOM 669 N N . HIS A 1 87 ? -5.767 -14.076 -5.308 1.00 90.62 87 HIS A N 1
ATOM 670 C CA . HIS A 1 87 ? -5.072 -15.178 -5.961 1.00 90.62 87 HIS A CA 1
ATOM 671 C C . HIS A 1 87 ? -5.032 -16.380 -5.016 1.00 90.62 87 HIS A C 1
ATOM 673 O O . HIS A 1 87 ? -4.776 -16.209 -3.828 1.00 90.62 87 HIS A O 1
ATOM 679 N N . GLU A 1 88 ? -5.376 -17.570 -5.516 1.00 91.12 88 GLU A N 1
ATOM 680 C CA . GLU A 1 88 ? -5.396 -18.820 -4.730 1.00 91.12 88 GLU A CA 1
ATOM 681 C C . GLU A 1 88 ? -6.140 -18.707 -3.380 1.00 91.12 88 GLU A C 1
ATOM 683 O O . GLU A 1 88 ? -5.694 -19.183 -2.339 1.00 91.12 88 GLU A O 1
ATOM 688 N N . GLY A 1 89 ? -7.284 -18.012 -3.378 1.00 86.44 89 GLY A N 1
ATOM 689 C CA . GLY A 1 89 ? -8.107 -17.814 -2.176 1.00 86.44 89 GLY A CA 1
ATOM 690 C C . GLY A 1 89 ? -7.550 -16.806 -1.162 1.00 86.44 89 GLY A C 1
ATOM 691 O O . GLY A 1 89 ? -8.178 -16.576 -0.129 1.00 86.44 89 GLY A O 1
ATOM 692 N N . ARG A 1 90 ? -6.413 -16.166 -1.452 1.00 86.31 90 ARG A N 1
ATOM 693 C CA . ARG A 1 90 ? -5.781 -15.138 -0.615 1.00 86.31 90 ARG A CA 1
ATOM 694 C C . ARG A 1 90 ? -5.965 -13.754 -1.227 1.00 86.31 90 ARG A C 1
ATOM 696 O O . ARG A 1 90 ? -6.029 -13.618 -2.446 1.00 86.31 90 ARG A O 1
ATOM 703 N N . TYR A 1 91 ? -6.037 -12.735 -0.375 1.00 87.00 91 TYR A N 1
ATOM 704 C CA . TYR A 1 91 ? -6.078 -11.334 -0.792 1.00 87.00 91 TYR A CA 1
ATOM 705 C C . TYR A 1 91 ? -4.713 -10.691 -0.621 1.00 87.00 91 TYR A C 1
ATOM 707 O O . TYR A 1 91 ? -4.035 -10.911 0.383 1.00 87.00 91 TYR A O 1
ATOM 715 N N . TYR A 1 92 ? -4.352 -9.867 -1.592 1.00 87.44 92 TYR A N 1
ATOM 716 C CA . TYR A 1 92 ? -3.087 -9.159 -1.654 1.00 87.44 92 TYR A CA 1
ATOM 717 C C . TYR A 1 92 ? -3.355 -7.675 -1.850 1.00 87.44 92 TYR A C 1
ATOM 719 O O . TYR A 1 92 ? -4.249 -7.291 -2.607 1.00 87.44 92 TYR A O 1
ATOM 727 N N . LEU A 1 93 ? -2.558 -6.857 -1.168 1.00 87.88 93 LEU A N 1
ATOM 728 C CA . LEU A 1 93 ? -2.529 -5.412 -1.343 1.00 87.88 93 LEU A CA 1
ATOM 729 C C . LEU A 1 93 ? -1.269 -5.059 -2.105 1.00 87.88 93 LEU A C 1
ATOM 731 O O . LEU A 1 93 ? -0.176 -5.503 -1.746 1.00 87.88 93 LEU A O 1
ATOM 735 N N . LEU A 1 94 ? -1.438 -4.270 -3.152 1.00 87.44 94 LEU A N 1
ATOM 736 C CA . LEU A 1 94 ? -0.353 -3.748 -3.947 1.00 87.44 94 LEU A CA 1
ATOM 737 C C . LEU A 1 94 ? -0.485 -2.231 -4.017 1.00 87.44 94 LEU A C 1
ATOM 739 O O . LEU A 1 94 ? -1.566 -1.687 -4.232 1.00 87.44 94 LEU A O 1
ATOM 743 N N . ASP A 1 95 ? 0.648 -1.584 -3.813 1.00 84.06 95 ASP A N 1
ATOM 744 C CA . ASP A 1 95 ? 0.801 -0.144 -3.713 1.00 84.06 95 ASP A CA 1
ATOM 745 C C . ASP A 1 95 ? 1.962 0.243 -4.637 1.00 84.06 95 ASP A C 1
ATOM 747 O O . ASP A 1 95 ? 3.084 -0.267 -4.508 1.00 84.06 95 ASP A O 1
ATOM 751 N N . TYR A 1 96 ? 1.669 1.059 -5.646 1.00 84.06 96 TYR A N 1
ATOM 752 C CA . TYR A 1 96 ? 2.641 1.483 -6.641 1.00 84.06 96 TYR A CA 1
ATOM 753 C C . TYR A 1 96 ? 3.377 2.713 -6.113 1.00 84.06 96 TYR A C 1
ATOM 755 O O . TYR A 1 96 ? 2.811 3.785 -5.922 1.00 84.06 96 TYR A O 1
ATOM 763 N N . LYS A 1 97 ? 4.691 2.592 -5.914 1.00 81.88 97 LYS A N 1
ATOM 764 C CA . LYS A 1 97 ? 5.527 3.708 -5.453 1.00 81.88 97 LYS A CA 1
ATOM 765 C C . LYS A 1 97 ? 6.486 4.144 -6.551 1.00 81.88 97 LYS A C 1
ATOM 767 O O . LYS A 1 97 ? 7.363 3.388 -6.955 1.00 81.88 97 LYS A O 1
ATOM 772 N N . SER A 1 98 ? 6.379 5.406 -6.966 1.00 74.56 98 SER A N 1
ATOM 773 C CA . SER A 1 98 ? 7.322 6.076 -7.876 1.00 74.56 98 SER A CA 1
ATOM 774 C C . SER A 1 98 ? 8.499 6.733 -7.140 1.00 74.56 98 SER A C 1
ATOM 776 O O . 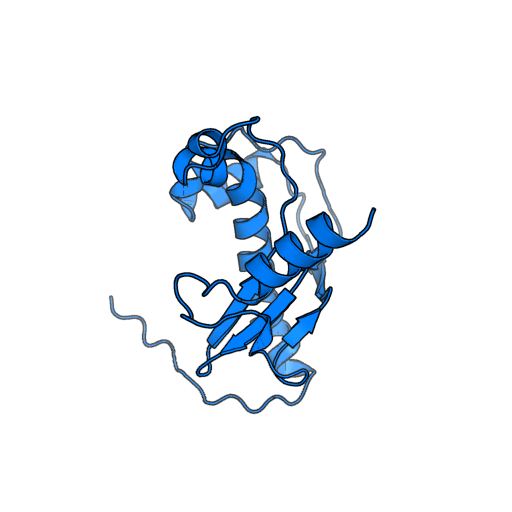SER A 1 98 ? 9.111 7.675 -7.641 1.00 74.56 98 SER A O 1
ATOM 778 N N . ASN A 1 99 ? 8.785 6.292 -5.912 1.00 79.56 99 ASN A N 1
ATOM 779 C CA . ASN A 1 99 ? 9.802 6.893 -5.059 1.00 79.56 99 ASN A CA 1
ATOM 780 C C . ASN A 1 99 ? 11.176 6.839 -5.732 1.00 79.56 99 ASN A C 1
ATOM 782 O O . ASN A 1 99 ? 11.712 5.758 -5.964 1.00 79.56 99 ASN A O 1
ATOM 786 N N . TRP A 1 100 ? 11.785 8.002 -5.955 1.00 78.25 100 TRP A N 1
ATOM 787 C CA . TRP A 1 100 ? 13.183 8.071 -6.361 1.00 78.25 100 TRP A CA 1
ATOM 788 C C . TRP A 1 100 ? 14.081 7.728 -5.168 1.00 78.25 100 TRP A C 1
ATOM 790 O O . TRP A 1 100 ? 13.999 8.376 -4.118 1.00 78.25 100 TRP A O 1
ATOM 800 N N . LEU A 1 101 ? 14.897 6.682 -5.305 1.00 77.94 101 LEU A N 1
ATOM 801 C CA . LEU A 1 101 ? 15.870 6.260 -4.285 1.00 77.94 101 LEU A CA 1
ATOM 802 C C . LEU A 1 101 ? 17.326 6.533 -4.695 1.00 77.94 101 LEU A C 1
ATOM 804 O O . LEU A 1 101 ? 18.226 6.401 -3.861 1.00 77.94 101 LEU A O 1
ATOM 808 N N . GLY A 1 102 ? 17.541 6.901 -5.959 1.00 82.62 102 GLY A N 1
ATOM 809 C CA . GLY A 1 102 ? 18.833 7.100 -6.610 1.00 82.62 102 GLY A CA 1
ATOM 810 C C . GLY A 1 102 ? 18.747 6.767 -8.102 1.00 82.62 102 GLY A C 1
ATOM 811 O O . GLY A 1 102 ? 17.710 6.295 -8.577 1.00 82.62 102 GLY A O 1
ATOM 812 N N . GLU A 1 103 ? 19.831 7.021 -8.832 1.00 79.56 103 GLU A N 1
ATOM 813 C CA . GLU A 1 103 ? 19.908 6.796 -10.285 1.00 79.56 103 GLU A CA 1
ATOM 814 C C . GLU A 1 103 ? 20.124 5.317 -10.641 1.00 79.56 103 GLU A C 1
ATOM 816 O O . GLU A 1 103 ? 19.559 4.823 -11.616 1.00 79.56 103 GLU A O 1
ATOM 821 N N . ASP A 1 104 ? 20.862 4.585 -9.804 1.00 83.50 104 ASP A N 1
ATOM 822 C CA . ASP A 1 104 ? 21.262 3.206 -10.080 1.00 83.50 104 ASP A CA 1
ATOM 823 C C . ASP A 1 104 ? 20.369 2.155 -9.419 1.00 83.50 104 ASP A C 1
ATOM 825 O O . ASP A 1 104 ? 19.729 2.375 -8.389 1.00 83.50 104 ASP A O 1
ATOM 829 N N . ARG A 1 105 ? 20.398 0.930 -9.960 1.00 78.44 105 ARG A N 1
ATOM 830 C CA . ARG A 1 105 ? 19.664 -0.226 -9.406 1.00 78.44 105 ARG A CA 1
ATOM 831 C C . ARG A 1 105 ? 20.017 -0.522 -7.947 1.00 78.44 105 ARG A C 1
ATOM 833 O O . ARG A 1 105 ? 19.161 -0.970 -7.190 1.00 78.44 105 ARG A O 1
ATOM 840 N N . GLU A 1 106 ? 21.248 -0.235 -7.536 1.00 85.12 106 GLU A N 1
ATOM 841 C CA . GLU A 1 106 ? 21.733 -0.416 -6.160 1.00 85.12 106 GLU A CA 1
ATOM 842 C C . GLU A 1 106 ? 20.987 0.473 -5.150 1.00 85.12 106 GLU A C 1
ATOM 844 O O . GLU A 1 106 ? 20.865 0.146 -3.961 1.00 85.12 106 GLU A O 1
ATOM 849 N N . ALA A 1 107 ? 20.395 1.568 -5.628 1.00 79.44 107 ALA A N 1
ATOM 850 C CA . ALA A 1 107 ? 19.547 2.427 -4.824 1.00 79.44 107 ALA A CA 1
ATOM 851 C C . ALA A 1 107 ? 18.199 1.779 -4.459 1.00 79.44 107 ALA A C 1
ATOM 853 O O . ALA A 1 107 ? 17.618 2.120 -3.428 1.00 79.44 107 ALA A O 1
ATOM 854 N N . TYR A 1 108 ? 17.739 0.800 -5.245 1.00 81.56 108 TYR A N 1
ATOM 855 C CA . TYR A 1 108 ? 16.459 0.098 -5.077 1.00 81.56 108 TYR A CA 1
ATOM 856 C C . TYR A 1 108 ? 16.610 -1.257 -4.372 1.00 81.56 108 TYR A C 1
ATOM 858 O O . TYR A 1 108 ? 15.777 -2.153 -4.505 1.00 81.56 108 TYR A O 1
ATOM 866 N N . THR A 1 109 ? 17.673 -1.422 -3.585 1.00 83.00 109 THR A N 1
ATOM 867 C CA . THR A 1 109 ? 17.852 -2.604 -2.735 1.00 83.00 109 THR A CA 1
ATOM 868 C C . THR A 1 109 ? 16.726 -2.737 -1.710 1.00 83.00 109 THR A C 1
ATOM 870 O O . THR A 1 109 ? 16.180 -1.747 -1.214 1.00 83.00 109 THR A O 1
ATOM 873 N N . ARG A 1 110 ? 16.426 -3.984 -1.316 1.00 77.62 110 ARG A N 1
ATOM 874 C CA . ARG A 1 110 ? 15.362 -4.313 -0.349 1.00 77.62 110 ARG A CA 1
ATOM 875 C C . ARG A 1 110 ? 15.425 -3.460 0.921 1.00 77.62 110 ARG A C 1
ATOM 877 O O . ARG A 1 110 ? 14.395 -2.992 1.387 1.00 77.62 110 ARG A O 1
ATOM 884 N N . ARG A 1 111 ? 16.635 -3.225 1.440 1.00 77.88 111 ARG A N 1
ATOM 885 C CA . ARG A 1 111 ? 16.884 -2.432 2.653 1.00 77.88 111 ARG A CA 1
ATOM 886 C C . ARG A 1 111 ? 16.544 -0.947 2.487 1.00 77.88 111 ARG A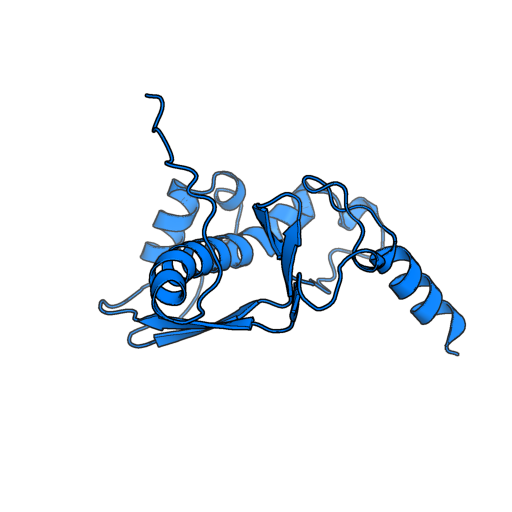 C 1
ATOM 888 O O . ARG A 1 111 ? 16.016 -0.337 3.412 1.00 77.88 111 ARG A O 1
ATOM 895 N N . ARG A 1 112 ? 16.868 -0.342 1.338 1.00 75.50 112 ARG A N 1
ATOM 896 C CA . ARG A 1 112 ? 16.526 1.066 1.063 1.00 75.50 112 ARG A CA 1
ATOM 897 C C . ARG A 1 112 ? 15.030 1.224 0.808 1.00 75.50 112 ARG A C 1
ATOM 899 O O . ARG A 1 112 ? 14.425 2.166 1.313 1.00 75.50 112 ARG A O 1
ATOM 906 N N . TRP A 1 113 ? 14.434 0.270 0.092 1.00 75.06 113 TRP A N 1
ATOM 907 C CA . TRP A 1 113 ? 12.997 0.240 -0.166 1.00 75.06 113 TRP A CA 1
ATOM 908 C C . TRP A 1 113 ? 12.176 0.105 1.120 1.00 75.06 113 TRP A C 1
ATOM 910 O O . TRP A 1 113 ? 11.244 0.883 1.334 1.00 75.06 113 TRP A O 1
ATOM 920 N N . SER A 1 114 ? 12.548 -0.835 2.000 1.00 72.38 114 SER A N 1
ATOM 921 C CA . SER A 1 114 ? 11.826 -1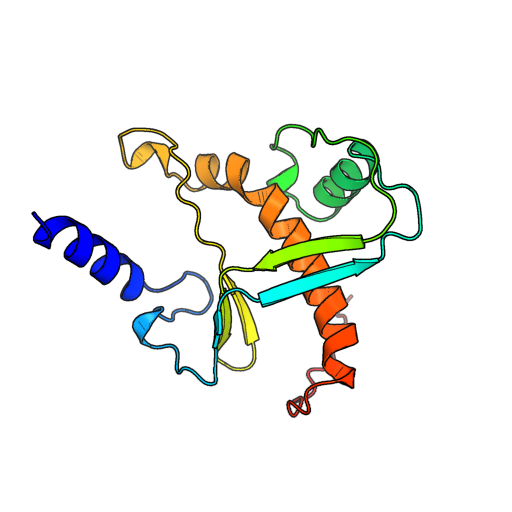.085 3.250 1.00 72.38 114 SER A CA 1
ATOM 922 C C . SER A 1 114 ? 11.806 0.155 4.144 1.00 72.38 114 SER A C 1
ATOM 924 O O . SER A 1 114 ? 10.739 0.599 4.553 1.00 72.38 114 SER A O 1
ATOM 926 N N . ARG A 1 115 ? 12.953 0.811 4.343 1.00 70.50 115 ARG A N 1
ATOM 927 C CA . ARG A 1 115 ? 13.043 2.019 5.180 1.00 70.50 115 ARG A CA 1
ATOM 928 C C . ARG A 1 115 ? 12.147 3.174 4.728 1.00 70.50 115 ARG A C 1
ATOM 930 O O . ARG A 1 115 ? 11.794 4.009 5.553 1.00 70.50 115 ARG A O 1
ATOM 937 N N . ARG A 1 116 ? 11.795 3.249 3.438 1.00 68.75 116 ARG A N 1
ATOM 938 C CA . ARG A 1 116 ? 10.971 4.343 2.904 1.00 68.75 116 ARG A CA 1
ATOM 939 C C . ARG A 1 116 ? 9.489 3.999 2.762 1.00 68.75 116 ARG A C 1
ATOM 941 O O . ARG A 1 116 ? 8.663 4.894 2.900 1.00 68.75 116 ARG A O 1
ATOM 948 N N . CYS A 1 117 ? 9.147 2.746 2.461 1.00 67.75 117 CYS A N 1
ATOM 949 C CA . CYS A 1 117 ? 7.777 2.378 2.073 1.00 67.75 117 CYS A CA 1
ATOM 950 C C . CYS A 1 117 ? 6.987 1.631 3.161 1.00 67.75 117 CYS A C 1
ATOM 952 O O . CYS A 1 117 ? 5.765 1.542 3.062 1.00 67.75 117 CYS A O 1
ATOM 954 N N . VAL A 1 118 ? 7.653 1.109 4.195 1.00 68.00 118 VAL A N 1
ATOM 955 C CA . VAL A 1 118 ? 7.025 0.261 5.222 1.00 68.00 118 VAL A CA 1
ATOM 956 C C . VAL A 1 118 ? 5.904 0.958 6.016 1.00 68.00 118 VAL A C 1
ATOM 958 O O . VAL A 1 118 ? 4.830 0.365 6.103 1.00 68.00 118 VAL A O 1
ATOM 961 N N . PRO A 1 119 ? 6.039 2.214 6.497 1.00 64.50 119 PRO A N 1
ATOM 962 C CA . PRO A 1 119 ? 4.999 2.816 7.339 1.00 64.50 119 PRO A CA 1
ATOM 963 C C . PRO A 1 119 ? 3.627 2.925 6.652 1.00 64.50 119 PRO A C 1
ATOM 965 O O . PRO A 1 119 ? 2.589 2.807 7.300 1.00 64.50 119 PRO A O 1
ATOM 968 N N . THR A 1 120 ? 3.599 3.110 5.325 1.00 59.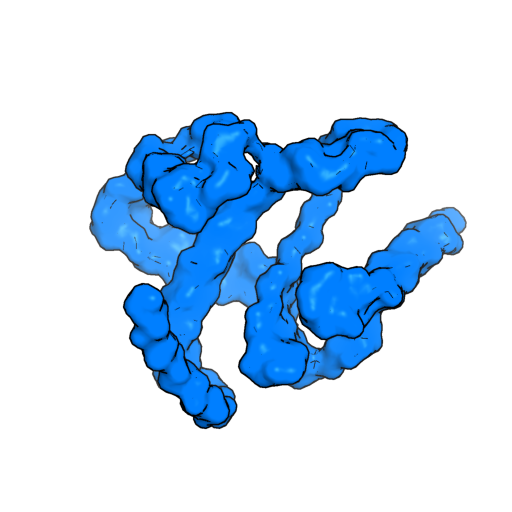81 120 THR A N 1
ATOM 969 C CA . THR A 1 120 ? 2.343 3.144 4.554 1.00 59.81 120 THR A CA 1
ATOM 970 C C . THR A 1 120 ? 1.716 1.750 4.428 1.00 59.81 120 THR A C 1
ATOM 972 O O . THR A 1 120 ? 0.499 1.608 4.537 1.00 59.81 120 THR A O 1
ATOM 975 N N . ALA A 1 121 ? 2.534 0.707 4.257 1.00 62.31 121 ALA A N 1
ATOM 976 C CA . ALA A 1 121 ? 2.061 -0.671 4.116 1.00 62.31 121 ALA A CA 1
ATOM 977 C C . ALA A 1 121 ? 1.400 -1.205 5.404 1.00 62.31 121 ALA A C 1
ATOM 979 O O . ALA A 1 121 ? 0.402 -1.933 5.340 1.00 62.31 121 ALA A O 1
ATOM 980 N N . THR A 1 122 ? 1.904 -0.809 6.576 1.00 63.44 122 THR A N 1
ATOM 981 C CA . THR A 1 122 ? 1.348 -1.217 7.878 1.00 63.44 122 THR A CA 1
ATOM 982 C C . THR A 1 122 ? -0.044 -0.625 8.100 1.00 63.44 122 THR A C 1
ATOM 984 O O . THR A 1 122 ? -0.962 -1.334 8.515 1.00 63.44 122 THR A O 1
ATOM 987 N N . ILE A 1 123 ? -0.244 0.646 7.730 1.00 65.44 123 ILE A N 1
ATOM 988 C CA . ILE A 1 123 ? -1.552 1.316 7.806 1.00 65.44 123 ILE A CA 1
ATOM 989 C C . ILE A 1 123 ? -2.574 0.604 6.913 1.00 65.44 123 ILE A C 1
ATOM 991 O O . ILE A 1 123 ? -3.681 0.315 7.364 1.00 65.44 123 ILE A O 1
ATOM 995 N N . TYR A 1 124 ? -2.205 0.251 5.678 1.00 66.81 124 TYR A N 1
ATOM 996 C CA . TYR A 1 124 ? -3.108 -0.478 4.782 1.00 66.81 124 TYR A CA 1
ATOM 997 C C . TYR A 1 124 ? -3.451 -1.881 5.280 1.00 66.81 124 TYR A C 1
ATOM 999 O O . TYR A 1 124 ? -4.584 -2.326 5.108 1.00 66.81 124 TYR A O 1
ATOM 1007 N N . SER A 1 125 ? -2.518 -2.558 5.947 1.00 64.62 125 SER A N 1
ATOM 1008 C CA . SER A 1 125 ? -2.778 -3.872 6.543 1.00 64.62 125 SER A CA 1
ATOM 1009 C C . SER A 1 125 ? -3.824 -3.784 7.661 1.00 64.62 125 SER A C 1
ATOM 1011 O O . SER A 1 125 ? -4.762 -4.584 7.691 1.00 64.62 125 SER A O 1
ATOM 1013 N N . ILE A 1 126 ? -3.734 -2.763 8.522 1.00 64.75 126 ILE A N 1
ATOM 1014 C CA . ILE A 1 126 ? -4.746 -2.478 9.555 1.00 64.75 126 ILE A CA 1
ATOM 1015 C C . ILE A 1 126 ? -6.092 -2.147 8.902 1.00 64.75 126 ILE A C 1
ATOM 1017 O O . ILE A 1 126 ? -7.122 -2.700 9.300 1.00 64.75 126 ILE A O 1
ATOM 1021 N N . SER A 1 127 ? -6.082 -1.314 7.857 1.00 59.25 127 SER A N 1
ATOM 1022 C CA . SER A 1 127 ? -7.281 -1.012 7.075 1.00 59.25 127 SER A CA 1
ATOM 1023 C C . SER A 1 127 ? -7.910 -2.262 6.498 1.00 59.25 127 SER A C 1
ATOM 1025 O O . SER A 1 127 ? -9.110 -2.427 6.648 1.00 59.25 127 SER A O 1
ATOM 1027 N N . CYS A 1 128 ? -7.145 -3.181 5.915 1.00 57.50 128 CYS A N 1
ATOM 1028 C CA . CYS A 1 128 ? -7.700 -4.409 5.359 1.00 57.50 128 CYS A CA 1
ATOM 1029 C C . CYS A 1 128 ? -8.208 -5.393 6.404 1.00 57.50 128 CYS A C 1
ATOM 1031 O O . CYS A 1 128 ? -9.176 -6.089 6.118 1.00 57.50 128 CYS A O 1
ATOM 1033 N N . ILE A 1 129 ? -7.635 -5.442 7.606 1.00 57.16 129 ILE A N 1
ATOM 1034 C CA . ILE A 1 129 ? -8.204 -6.233 8.708 1.00 57.16 129 ILE A CA 1
ATOM 1035 C C . ILE A 1 129 ? -9.553 -5.636 9.137 1.00 57.16 129 ILE A C 1
ATOM 1037 O O . ILE A 1 129 ? -10.553 -6.352 9.211 1.00 57.16 129 ILE A O 1
ATOM 1041 N N . ALA A 1 130 ? -9.616 -4.319 9.336 1.00 52.78 130 ALA A N 1
ATOM 1042 C CA . ALA A 1 130 ? -10.856 -3.618 9.672 1.00 52.78 130 ALA A CA 1
ATOM 1043 C C . ALA A 1 130 ? -11.898 -3.685 8.534 1.00 52.78 130 ALA A C 1
ATOM 1045 O O . ALA A 1 130 ? -13.104 -3.798 8.778 1.00 52.78 130 ALA A O 1
ATOM 1046 N N . TRP A 1 131 ? -11.439 -3.696 7.282 1.00 51.06 131 TRP A N 1
ATOM 1047 C CA . TRP A 1 131 ? -12.277 -3.854 6.100 1.00 51.06 131 TRP A CA 1
ATOM 1048 C C . TRP A 1 131 ? -12.730 -5.296 5.924 1.00 51.06 131 TRP A C 1
ATOM 1050 O O . TRP A 1 131 ? -13.876 -5.505 5.564 1.00 51.06 131 TRP A O 1
ATOM 1060 N N . ARG A 1 132 ? -11.908 -6.299 6.260 1.00 48.66 132 ARG A N 1
ATOM 1061 C CA . ARG A 1 132 ? -12.346 -7.698 6.331 1.00 48.66 132 ARG A CA 1
ATOM 1062 C C . ARG A 1 132 ? -13.532 -7.799 7.281 1.00 48.66 132 ARG A C 1
ATOM 1064 O O . ARG A 1 132 ? -14.545 -8.343 6.881 1.00 48.66 132 ARG A O 1
ATOM 1071 N N . CYS A 1 133 ? -13.477 -7.175 8.457 1.00 43.59 133 CYS A N 1
ATOM 1072 C CA . CYS A 1 133 ? -14.613 -7.140 9.385 1.00 43.59 133 CYS A CA 1
ATOM 1073 C C . CYS A 1 133 ? -15.850 -6.398 8.836 1.00 43.59 133 CYS A C 1
ATOM 1075 O O . CYS A 1 133 ? -16.969 -6.812 9.115 1.00 43.59 133 CYS A O 1
ATOM 1077 N N . THR A 1 134 ? -15.670 -5.335 8.043 1.00 42.34 134 THR A N 1
ATOM 1078 C CA . THR A 1 134 ? -16.782 -4.498 7.537 1.00 42.34 134 THR A CA 1
ATOM 1079 C C . THR A 1 134 ? -17.399 -5.020 6.227 1.00 42.34 134 THR A C 1
ATOM 1081 O O . THR A 1 134 ? -18.618 -5.040 6.072 1.00 42.34 134 THR A O 1
ATOM 1084 N N . ALA A 1 135 ? -16.583 -5.489 5.283 1.00 36.81 135 ALA A N 1
ATOM 1085 C CA . ALA A 1 135 ? -17.007 -6.034 3.994 1.00 36.81 135 ALA A CA 1
ATOM 1086 C C . ALA A 1 135 ? -17.639 -7.431 4.110 1.00 36.81 135 ALA A C 1
ATOM 1088 O O . ALA A 1 135 ? -18.470 -7.776 3.270 1.00 36.81 135 ALA A O 1
ATOM 1089 N N . ILE A 1 136 ? -17.339 -8.180 5.188 1.00 38.47 136 ILE A N 1
ATOM 1090 C CA . ILE A 1 136 ? -18.072 -9.399 5.594 1.00 38.47 136 ILE A CA 1
ATOM 1091 C C . ILE A 1 136 ? -19.592 -9.151 5.652 1.00 38.47 136 ILE A C 1
ATOM 1093 O O . ILE A 1 136 ? -20.363 -10.069 5.388 1.00 38.47 136 ILE A O 1
ATOM 1097 N N . CYS A 1 137 ? -20.031 -7.918 5.927 1.00 33.34 137 CYS A N 1
ATOM 1098 C CA . CYS A 1 137 ? -21.448 -7.588 6.060 1.00 33.34 137 CYS A CA 1
ATOM 1099 C C . CYS A 1 137 ? -22.111 -7.047 4.779 1.00 33.34 137 CYS A C 1
ATOM 1101 O O . CYS A 1 137 ? -23.336 -6.981 4.744 1.00 33.34 137 CYS A O 1
ATOM 1103 N N . ALA A 1 138 ? -21.359 -6.634 3.747 1.00 33.88 138 ALA A N 1
ATOM 1104 C CA . ALA A 1 138 ? -21.906 -5.741 2.712 1.00 33.88 138 ALA A CA 1
ATOM 1105 C C . ALA A 1 138 ? -21.878 -6.257 1.262 1.00 33.88 138 ALA A C 1
ATOM 1107 O O . ALA A 1 138 ? -22.656 -5.756 0.455 1.00 33.88 138 ALA A O 1
ATOM 1108 N N . THR A 1 139 ? -21.018 -7.213 0.884 1.00 39.38 139 THR A N 1
ATOM 1109 C CA . THR A 1 139 ? -20.772 -7.472 -0.556 1.00 39.38 139 THR A CA 1
ATOM 1110 C C . THR A 1 139 ? -21.060 -8.885 -1.061 1.00 39.38 139 THR A C 1
ATOM 1112 O O . THR A 1 139 ? -20.891 -9.126 -2.252 1.00 39.38 139 THR A O 1
ATOM 1115 N N . GLY A 1 140 ? -21.546 -9.820 -0.236 1.00 36.94 140 GLY A N 1
ATOM 1116 C CA . GLY A 1 140 ? -22.017 -11.125 -0.733 1.00 36.94 140 GLY A CA 1
ATOM 1117 C C . GLY A 1 140 ? -20.937 -11.991 -1.401 1.00 36.94 140 GLY A C 1
ATOM 1118 O O . GLY A 1 140 ? -21.250 -12.831 -2.242 1.00 36.94 140 GLY A O 1
ATOM 1119 N N . TRP A 1 141 ? -19.662 -11.804 -1.052 1.00 38.59 141 TRP A N 1
ATOM 1120 C CA . TRP A 1 141 ? -18.594 -12.692 -1.509 1.00 38.59 141 TRP A CA 1
ATOM 1121 C C . TRP A 1 141 ? -18.610 -13.973 -0.659 1.00 38.59 141 TRP A C 1
ATOM 1123 O O . TRP A 1 141 ? -18.465 -13.881 0.562 1.00 38.59 141 TRP A O 1
ATOM 1133 N N . PRO A 1 142 ? -18.788 -15.170 -1.252 1.00 31.52 142 PRO A N 1
ATOM 1134 C CA . PRO A 1 142 ? -18.840 -16.407 -0.488 1.00 31.52 142 PRO A CA 1
ATOM 1135 C C . PRO A 1 142 ? -17.473 -16.676 0.145 1.00 31.52 142 PRO A C 1
ATOM 1137 O O . PRO A 1 142 ? -16.447 -16.770 -0.534 1.00 31.52 142 PRO A O 1
ATOM 1140 N N . ILE A 1 143 ? -17.466 -16.774 1.471 1.00 40.91 143 ILE A N 1
ATOM 1141 C CA . ILE A 1 143 ? -16.290 -17.127 2.255 1.00 40.91 143 ILE A CA 1
ATOM 1142 C C . ILE A 1 143 ? -16.156 -18.652 2.210 1.00 40.91 143 ILE A C 1
ATOM 1144 O O . ILE A 1 143 ? -17.009 -19.365 2.729 1.00 40.91 143 ILE A O 1
ATOM 1148 N N . MET A 1 144 ? -15.053 -19.158 1.654 1.00 27.05 144 MET A N 1
ATOM 1149 C CA . MET A 1 144 ? -14.504 -20.432 2.114 1.00 27.05 144 MET A CA 1
ATOM 1150 C C . MET A 1 144 ? -13.840 -20.124 3.458 1.00 27.05 144 MET A C 1
ATOM 1152 O O . MET A 1 144 ? -12.810 -19.452 3.526 1.00 27.05 144 MET A O 1
ATOM 1156 N N . THR A 1 145 ? -14.523 -20.467 4.544 1.00 28.23 145 THR A N 1
ATOM 1157 C CA . THR A 1 145 ? -14.099 -20.203 5.921 1.00 28.23 145 THR A CA 1
ATOM 1158 C C . THR A 1 145 ? -12.773 -20.899 6.196 1.00 28.23 145 THR A C 1
ATOM 1160 O O . THR A 1 145 ? -12.745 -22.100 6.426 1.00 28.23 145 THR A O 1
ATOM 1163 N N . MET A 1 146 ? -11.667 -20.151 6.217 1.00 25.02 146 MET A N 1
ATOM 1164 C CA . MET A 1 146 ? -10.497 -20.552 6.997 1.00 25.02 146 MET A CA 1
ATOM 1165 C C . MET A 1 146 ? -10.686 -19.997 8.403 1.00 25.02 146 MET A C 1
ATOM 1167 O O . MET A 1 146 ? -10.438 -18.819 8.673 1.00 25.02 146 MET A O 1
ATOM 1171 N N . THR A 1 147 ? -11.179 -20.855 9.291 1.00 25.50 147 THR A N 1
ATOM 1172 C CA . THR A 1 147 ? -10.957 -20.732 10.728 1.00 25.50 147 THR A CA 1
ATOM 1173 C C . THR A 1 147 ? -9.454 -20.617 10.952 1.00 25.50 147 THR A C 1
ATOM 1175 O O . THR A 1 147 ? -8.706 -21.557 10.691 1.00 25.50 147 THR A O 1
ATOM 1178 N N . ALA A 1 148 ? -9.000 -19.444 11.389 1.00 25.47 148 ALA A N 1
ATOM 1179 C CA . ALA A 1 148 ? -7.672 -19.296 11.952 1.00 25.47 148 ALA A CA 1
ATOM 1180 C C . ALA A 1 148 ? -7.678 -20.031 13.296 1.00 25.47 148 ALA A C 1
ATOM 1182 O O . ALA A 1 148 ? -8.059 -19.468 14.319 1.00 25.47 148 ALA A O 1
ATOM 1183 N N . THR A 1 149 ? -7.316 -21.311 13.283 1.00 25.75 149 THR A N 1
ATOM 1184 C CA . THR A 1 149 ? -6.875 -21.982 14.501 1.00 25.75 149 THR A CA 1
ATOM 1185 C C . THR A 1 149 ? -5.545 -21.337 14.868 1.00 25.75 149 THR A C 1
ATOM 1187 O O . THR A 1 149 ? -4.549 -21.521 14.170 1.00 25.75 149 THR A O 1
ATOM 1190 N N . SER A 1 150 ? -5.542 -20.520 15.919 1.00 26.88 150 SER A N 1
ATOM 1191 C CA . SER A 1 150 ? -4.311 -20.085 16.568 1.00 26.88 150 SER A CA 1
ATOM 1192 C C . SER A 1 150 ? -3.583 -21.333 17.066 1.00 26.88 150 SER A C 1
ATOM 1194 O O . SER A 1 150 ? -4.076 -22.010 17.969 1.00 26.88 150 SER A O 1
ATOM 1196 N N . ALA A 1 151 ? -2.447 -21.663 16.461 1.00 24.42 151 ALA A N 1
ATOM 1197 C CA . ALA A 1 151 ? -1.472 -22.521 17.112 1.00 24.42 151 ALA A CA 1
ATOM 1198 C C . ALA A 1 151 ? -0.637 -21.628 18.038 1.00 24.42 151 ALA A C 1
ATOM 1200 O O . ALA A 1 151 ? -0.179 -20.564 17.617 1.00 24.42 151 ALA A O 1
ATOM 1201 N N . ALA A 1 152 ? -0.588 -22.053 19.299 1.00 28.25 152 ALA A N 1
ATOM 1202 C CA . ALA A 1 152 ? 0.127 -21.456 20.418 1.00 28.25 152 ALA A CA 1
ATOM 1203 C C . ALA A 1 152 ? 1.642 -21.354 20.191 1.00 28.25 152 ALA A C 1
ATOM 1205 O O . ALA A 1 152 ? 2.173 -22.138 19.370 1.00 28.25 152 ALA A O 1
#

Foldseek 3Di:
DPPPVVVVVVVQQCDQDPPLRDGNVPADPVFKDAFDKFKDADADWDDQVNLLVVLVVVPVLSVLEDGDDDDTDHTIDMDTFGMWGDGPLDIDTDHDDPDDQDDDPVSVDPNNCSRPCVSVVSVVVVRVVVVVVVVVPPDPDDDPDDDPPDDD

Secondary structure (DSSP, 8-state):
--HHHHHHHHHHHHSBPTTT--BGGG--GGGEEEEEEEEEEEEEEE-HHHHHHHHHHH-GGGGGSPPP----EEEEEEEEEEEEEEETTEEEEE--------SSGGGG-HHHHHHHHHHHHHHHHHHHHHHHHHHTTTS-PPP---------

InterPro domains:
  IPR011335 Restriction endonuclease type II-like [SSF52980] (10-113)
  IPR011604 PD-(D/E)XK endonuclease-like domain superfamily [G3DSA:3.90.320.10] (3-123)

Organism: Klebsiella pneumoniae (NCBI:txid573)

pLDDT: mean 73.98, std 19.07, range [24.42, 94.62]